Protein AF-A0AAE9A7U6-F1 (afdb_monomer_lite)

Foldseek 3Di:
DPDPPDDPLVVVVVVCVVVVHDDDDWDWDKDKDWDWDQDDPPDPDDDDPRDTHTFKMWMKTWTPPDPDPDPDATEMETDDIDGPDDDDVVVVLVVVVVCLVVRHFKYKYFLDFPPPDGGPDPDPVPPVPPRQDSVRSLVSLQVNVPPVPPDDDQSVQQSVQSNVQSVVVDRMGMGTRD

pLDDT: mean 73.02, std 14.03, range [41.0, 95.31]

Structure (mmCIF, N/CA/C/O backbone):
data_AF-A0AAE9A7U6-F1
#
_entry.id   AF-A0AAE9A7U6-F1
#
loop_
_atom_site.group_PDB
_atom_site.id
_atom_site.type_symbol
_atom_site.label_atom_id
_atom_site.label_alt_id
_atom_site.label_comp_id
_atom_site.label_asym_id
_atom_site.label_entity_id
_atom_site.label_seq_id
_atom_site.pdbx_PDB_ins_code
_atom_site.Cartn_x
_atom_site.Cartn_y
_atom_site.Cartn_z
_atom_site.occupancy
_atom_site.B_iso_or_equiv
_atom_site.auth_seq_id
_atom_site.auth_comp_id
_atom_site.auth_asym_id
_atom_site.auth_atom_id
_atom_site.pdbx_PDB_model_num
ATOM 1 N N . MET A 1 1 ? -3.666 -28.199 24.679 1.00 41.00 1 MET A N 1
ATOM 2 C CA . MET A 1 1 ? -3.856 -27.009 23.820 1.00 41.00 1 MET A CA 1
ATOM 3 C C . MET A 1 1 ? -5.343 -26.899 23.547 1.00 41.00 1 MET A C 1
ATOM 5 O O . MET A 1 1 ? -5.894 -27.881 23.080 1.00 41.00 1 MET A O 1
ATOM 9 N N . MET A 1 2 ? -6.000 -25.787 23.891 1.00 43.09 2 MET A N 1
ATOM 10 C CA . MET A 1 2 ? -7.382 -25.560 23.446 1.00 43.09 2 MET A CA 1
ATOM 11 C C . MET A 1 2 ? -7.373 -25.319 21.935 1.00 43.09 2 MET A C 1
ATOM 13 O O . MET A 1 2 ? -6.596 -24.489 21.453 1.00 43.09 2 MET A O 1
ATOM 17 N N . GLU A 1 3 ? -8.193 -26.070 21.203 1.00 49.38 3 GLU A N 1
ATOM 18 C CA . GLU A 1 3 ? -8.422 -25.858 19.776 1.00 49.38 3 GLU A CA 1
ATOM 19 C C . GLU A 1 3 ? -8.962 -24.444 19.555 1.00 49.38 3 GLU A C 1
ATOM 21 O O . GLU A 1 3 ? -9.964 -24.030 20.136 1.00 49.38 3 GLU A O 1
ATOM 26 N N . ARG A 1 4 ? -8.249 -23.671 18.737 1.00 58.72 4 ARG A N 1
ATOM 27 C CA . ARG A 1 4 ? -8.673 -22.335 18.321 1.00 58.72 4 ARG A CA 1
ATOM 28 C C . ARG A 1 4 ? -9.670 -22.505 17.176 1.00 58.72 4 ARG A C 1
ATOM 30 O O . ARG A 1 4 ? -9.261 -22.495 16.020 1.00 58.72 4 ARG A O 1
ATOM 37 N N . ASN A 1 5 ? -10.945 -22.693 17.504 1.00 69.75 5 ASN A N 1
ATOM 38 C CA . ASN A 1 5 ? -12.018 -22.729 16.509 1.00 69.75 5 ASN A CA 1
ATOM 39 C C . ASN A 1 5 ? -12.332 -21.313 15.993 1.00 69.75 5 ASN A C 1
ATOM 41 O O . ASN A 1 5 ? -12.235 -20.339 16.741 1.00 69.75 5 ASN A O 1
ATOM 45 N N . GLY A 1 6 ? -12.691 -21.214 14.711 1.00 73.12 6 GLY A N 1
ATOM 46 C CA . GLY A 1 6 ? -13.049 -19.960 14.042 1.00 73.12 6 GLY A CA 1
ATOM 47 C C . GLY A 1 6 ? -11.874 -19.165 13.454 1.00 73.12 6 GLY A C 1
ATOM 48 O O . GLY A 1 6 ? -10.700 -19.316 13.814 1.00 73.12 6 GLY A O 1
ATOM 49 N N . THR A 1 7 ? -12.201 -18.282 12.516 1.00 83.94 7 THR A N 1
ATOM 50 C CA . THR A 1 7 ? -11.295 -17.297 11.919 1.00 83.94 7 THR A CA 1
ATOM 51 C C . THR A 1 7 ? -10.790 -16.297 12.969 1.00 83.94 7 THR A C 1
ATOM 53 O O . THR A 1 7 ? -11.284 -16.211 14.094 1.00 83.94 7 THR A O 1
ATOM 56 N N . ILE A 1 8 ? -9.751 -15.520 12.639 1.00 80.00 8 ILE A N 1
ATOM 57 C CA . ILE A 1 8 ? -9.301 -14.416 13.510 1.00 80.00 8 ILE A CA 1
ATOM 58 C C . ILE A 1 8 ? -10.424 -13.383 13.696 1.00 80.00 8 ILE A C 1
ATOM 60 O O . ILE A 1 8 ? -10.603 -12.891 14.805 1.00 80.00 8 ILE A O 1
ATOM 64 N N . GLY A 1 9 ? -11.190 -13.091 12.639 1.00 80.50 9 GLY A N 1
ATOM 65 C CA . GLY A 1 9 ? -12.292 -12.128 12.687 1.00 80.50 9 GLY A CA 1
ATOM 66 C C . GLY A 1 9 ? -13.427 -12.565 13.614 1.00 80.50 9 GLY A C 1
ATOM 67 O O . GLY A 1 9 ? -13.905 -11.761 14.411 1.00 80.50 9 GLY A O 1
ATOM 68 N N . GLU A 1 10 ? -13.806 -13.844 13.572 1.00 86.00 10 GLU A N 1
ATOM 69 C CA . GLU A 1 10 ? -14.814 -14.408 14.483 1.00 86.00 10 GLU A CA 1
ATOM 70 C C . GLU A 1 10 ? -14.344 -14.329 15.937 1.00 86.00 10 GLU A C 1
ATOM 72 O O . GLU A 1 10 ? -15.047 -13.785 16.782 1.00 86.00 10 GLU A O 1
ATOM 77 N N . ARG A 1 11 ? -13.101 -14.737 16.213 1.00 87.25 11 ARG A N 1
ATOM 78 C CA . ARG A 1 11 ? -12.540 -14.669 17.571 1.00 87.25 11 ARG A CA 1
ATOM 79 C C . ARG A 1 11 ? -12.407 -13.240 18.098 1.00 87.25 11 ARG A C 1
ATOM 81 O O . ARG A 1 11 ? -12.615 -13.013 19.284 1.00 87.25 11 ARG A O 1
ATOM 88 N N . LEU A 1 12 ? -12.070 -12.276 17.238 1.00 85.00 12 LEU A N 1
ATOM 89 C CA . LEU A 1 12 ? -12.037 -10.860 17.613 1.00 85.00 12 LEU A CA 1
ATOM 90 C C . LEU A 1 12 ? -13.447 -10.335 17.912 1.00 85.00 12 LEU A C 1
ATOM 92 O O . LEU A 1 12 ? -13.637 -9.597 18.873 1.00 85.00 12 LEU A O 1
ATOM 96 N N . THR A 1 13 ? -14.433 -10.750 17.117 1.00 85.94 13 THR A N 1
ATOM 97 C CA . THR A 1 13 ? -15.844 -10.401 17.321 1.00 85.94 13 THR A CA 1
ATOM 98 C C . THR A 1 13 ? -16.358 -10.938 18.655 1.00 85.94 13 THR A C 1
ATOM 100 O O . THR A 1 13 ? -17.017 -10.207 19.392 1.00 85.94 13 THR A O 1
ATOM 103 N N . ASP A 1 14 ? -16.040 -12.190 18.984 1.00 89.44 14 ASP A N 1
ATOM 104 C CA . ASP A 1 14 ? -16.444 -12.813 20.246 1.00 89.44 14 ASP A CA 1
ATOM 105 C C . ASP A 1 14 ? -15.760 -12.145 21.441 1.00 89.44 14 ASP A C 1
ATOM 107 O O . ASP A 1 14 ? -16.442 -11.760 22.388 1.00 89.44 14 ASP A O 1
ATOM 111 N N . PHE A 1 15 ? -14.453 -11.870 21.350 1.00 89.31 15 PHE A N 1
ATOM 112 C CA . PHE A 1 15 ? -13.734 -11.093 22.363 1.00 89.31 15 PHE A CA 1
ATOM 113 C C . PHE A 1 15 ? -14.374 -9.716 22.598 1.00 89.31 15 PHE A C 1
ATOM 115 O O . PHE A 1 15 ? -14.568 -9.309 23.743 1.00 89.31 15 PHE A O 1
ATOM 122 N N . CYS A 1 16 ? -14.727 -8.997 21.529 1.00 89.44 16 CYS A N 1
ATOM 123 C CA . CYS A 1 16 ? -15.394 -7.703 21.637 1.00 89.44 16 CYS A CA 1
ATOM 124 C C . CYS A 1 16 ? -16.744 -7.817 22.360 1.00 89.44 16 CYS A C 1
ATOM 126 O O . CYS A 1 16 ? -17.005 -7.041 23.275 1.00 89.44 16 CYS A O 1
ATOM 128 N N . LYS A 1 17 ? -17.567 -8.818 22.017 1.00 90.12 17 LYS A N 1
ATOM 129 C CA . LYS A 1 17 ? -18.855 -9.071 22.689 1.00 90.12 17 LYS A CA 1
ATOM 130 C C . LYS A 1 17 ? -18.686 -9.413 24.169 1.00 90.12 17 LYS A C 1
ATOM 132 O O . LYS A 1 17 ? -19.423 -8.885 24.994 1.00 90.12 17 LYS A O 1
ATOM 137 N N . GLU A 1 18 ? -17.730 -10.278 24.506 1.00 95.31 18 GLU A N 1
ATOM 138 C CA . GLU A 1 18 ? -17.458 -10.701 25.888 1.00 95.31 18 GLU A CA 1
ATOM 139 C C . GLU A 1 18 ? -17.015 -9.543 26.790 1.00 95.31 18 GLU A C 1
ATOM 141 O O . GLU A 1 18 ? -17.240 -9.583 27.998 1.00 95.31 18 GLU A O 1
ATOM 146 N N . ASN A 1 19 ? -16.399 -8.512 26.207 1.00 94.81 19 ASN A N 1
ATOM 147 C CA . ASN A 1 19 ? -15.844 -7.373 26.935 1.00 94.81 19 ASN A CA 1
ATOM 148 C C . ASN A 1 19 ? -16.666 -6.082 26.777 1.00 94.81 19 ASN A C 1
ATOM 150 O O . ASN A 1 19 ? -16.186 -5.022 27.172 1.00 94.81 19 ASN A O 1
ATOM 154 N N . ASP A 1 20 ? -17.873 -6.154 26.205 1.00 91.50 20 ASP A N 1
ATOM 155 C CA . ASP A 1 20 ? -18.727 -4.986 25.923 1.00 91.50 20 ASP A CA 1
ATOM 156 C C . ASP A 1 20 ? -18.003 -3.893 25.102 1.00 91.50 20 ASP A C 1
ATOM 158 O O . ASP A 1 20 ? -18.159 -2.688 25.298 1.00 91.50 20 ASP A O 1
ATOM 162 N N . ILE A 1 21 ? -17.152 -4.331 24.168 1.00 90.06 21 ILE A N 1
ATOM 163 C CA . ILE A 1 21 ? -16.407 -3.475 23.244 1.00 90.06 21 ILE A CA 1
ATOM 164 C C . ILE A 1 21 ? -17.139 -3.477 21.903 1.00 90.06 21 ILE A C 1
ATOM 166 O O . ILE A 1 21 ? -17.416 -4.529 21.326 1.00 90.06 21 ILE A O 1
ATOM 170 N N . ALA A 1 22 ? -17.401 -2.292 21.352 1.00 82.00 22 ALA A N 1
ATOM 171 C CA . ALA A 1 22 ? -17.936 -2.177 20.001 1.00 82.00 22 ALA A CA 1
ATOM 172 C C . ALA A 1 22 ? -16.939 -2.747 18.978 1.00 82.00 22 ALA A C 1
ATOM 174 O O . ALA A 1 22 ? -15.780 -2.328 18.929 1.00 82.00 22 ALA A O 1
AT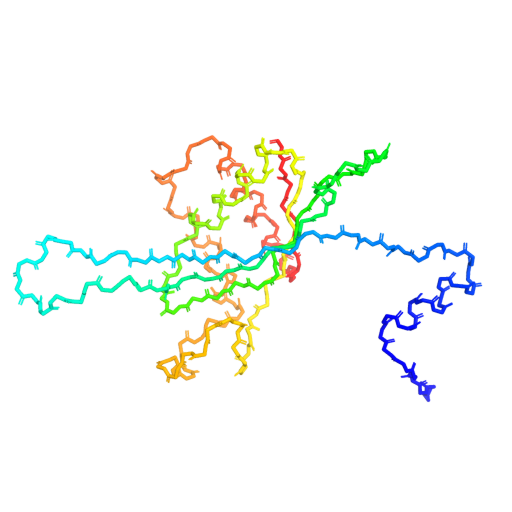OM 175 N N . VAL A 1 23 ? -17.396 -3.676 18.135 1.00 77.12 23 VAL A N 1
ATOM 176 C CA . VAL A 1 23 ? -16.589 -4.181 17.020 1.00 77.12 23 VAL A CA 1
ATOM 177 C C . VAL A 1 23 ? -16.359 -3.028 16.040 1.00 77.12 23 VAL A C 1
ATOM 179 O O . VAL A 1 23 ? -17.330 -2.424 15.577 1.00 77.12 23 VAL A O 1
ATOM 182 N N . PRO A 1 24 ? -15.102 -2.683 15.719 1.00 67.75 24 PRO A N 1
ATOM 183 C CA . PRO A 1 24 ? -14.835 -1.582 14.815 1.00 67.75 24 PRO A CA 1
ATOM 184 C C . PRO A 1 24 ? -15.220 -1.967 13.382 1.00 67.75 24 PRO A C 1
ATOM 186 O O . PRO A 1 24 ? -14.525 -2.723 12.707 1.00 67.75 24 PRO A O 1
ATOM 189 N N . GLU A 1 25 ? -16.332 -1.413 12.905 1.00 71.06 25 GLU A N 1
ATOM 190 C CA . GLU A 1 25 ? -16.728 -1.486 11.502 1.00 71.06 25 GLU A CA 1
ATOM 191 C C . GLU A 1 25 ? -16.134 -0.304 10.735 1.00 71.06 25 GLU A C 1
ATOM 193 O O . GLU A 1 25 ? -16.546 0.852 10.884 1.00 71.06 25 GLU A O 1
ATOM 198 N N . TYR A 1 26 ? -15.153 -0.595 9.885 1.00 72.75 26 TYR A N 1
ATOM 199 C CA . TYR A 1 26 ? -14.587 0.391 8.978 1.00 72.75 26 TYR A CA 1
ATOM 200 C C . TYR A 1 26 ? -15.141 0.196 7.573 1.00 72.75 26 TYR A C 1
ATOM 202 O O . TYR A 1 26 ? -14.939 -0.843 6.946 1.00 72.75 26 TYR A O 1
ATOM 210 N N . LYS A 1 27 ? -15.794 1.234 7.050 1.00 77.88 27 LYS A N 1
ATOM 211 C CA . LYS A 1 27 ? -16.080 1.339 5.620 1.00 77.88 27 LYS A CA 1
ATOM 212 C C . LYS A 1 27 ? -14.860 1.926 4.926 1.00 77.88 27 LYS A C 1
ATOM 214 O O . LYS A 1 27 ? -14.329 2.950 5.359 1.00 77.88 27 LYS A O 1
ATOM 219 N N . PHE A 1 28 ? -14.439 1.286 3.846 1.00 84.94 28 PHE A N 1
ATOM 220 C CA . PHE A 1 28 ? -13.363 1.775 2.997 1.00 84.94 28 PHE A CA 1
ATOM 221 C C . PHE A 1 28 ? -13.788 1.754 1.533 1.00 84.94 28 PHE A C 1
ATOM 223 O O . PHE A 1 28 ? -14.611 0.934 1.120 1.00 84.94 28 PHE A O 1
ATOM 230 N N . HIS A 1 29 ? -13.222 2.661 0.744 1.00 87.69 29 HIS A N 1
ATOM 231 C CA . HIS A 1 29 ? -13.283 2.578 -0.708 1.00 87.69 29 HIS A CA 1
ATOM 232 C C . HIS A 1 29 ? -12.068 1.807 -1.208 1.00 87.69 29 HIS A C 1
ATOM 234 O O . HIS A 1 29 ? -10.930 2.141 -0.887 1.00 87.69 29 HIS A O 1
ATOM 240 N N . TYR A 1 30 ? -12.318 0.766 -1.991 1.00 90.56 30 TYR A N 1
ATOM 241 C CA . TYR A 1 30 ? -11.273 0.002 -2.652 1.00 90.56 30 TYR A CA 1
ATOM 242 C C . TYR A 1 30 ? -10.962 0.629 -4.012 1.00 90.56 30 TYR A C 1
ATOM 244 O O . TYR A 1 30 ? -11.874 0.868 -4.807 1.00 90.56 30 TYR A O 1
ATOM 252 N N . LYS A 1 31 ? -9.681 0.867 -4.296 1.00 91.38 31 LYS A N 1
ATOM 253 C CA . LYS A 1 31 ? -9.196 1.295 -5.611 1.00 91.38 31 LYS A CA 1
ATOM 254 C C . LYS A 1 31 ? -8.156 0.315 -6.129 1.00 91.38 31 LYS A C 1
ATOM 256 O O . LYS A 1 31 ? -7.312 -0.157 -5.373 1.00 91.38 31 LYS A O 1
ATOM 261 N N . MET A 1 32 ? -8.195 0.075 -7.434 1.00 93.44 32 MET A N 1
ATOM 262 C CA . MET A 1 32 ? -7.116 -0.555 -8.186 1.00 93.44 32 MET A CA 1
ATOM 263 C C . MET A 1 32 ? -6.563 0.482 -9.158 1.00 93.44 32 MET A C 1
ATOM 265 O O . MET A 1 32 ? -7.324 1.110 -9.894 1.00 93.44 32 MET A O 1
ATOM 269 N N . ILE A 1 33 ? -5.252 0.682 -9.123 1.00 90.56 33 ILE A N 1
ATOM 270 C CA . ILE A 1 33 ? -4.532 1.627 -9.968 1.00 90.56 33 ILE A CA 1
ATOM 271 C C . ILE A 1 33 ? -3.679 0.811 -10.932 1.00 90.56 33 ILE A C 1
ATOM 273 O O . ILE A 1 33 ? -2.901 -0.043 -10.512 1.00 90.56 33 ILE A O 1
ATOM 277 N N . LEU A 1 34 ? -3.869 1.065 -12.224 1.00 90.50 34 LEU A N 1
ATOM 278 C CA . LEU A 1 34 ? -3.220 0.371 -13.330 1.00 90.50 34 LEU A CA 1
ATOM 279 C C . LEU A 1 34 ? -2.390 1.378 -14.118 1.00 90.50 34 LEU A C 1
ATOM 281 O O . LEU A 1 34 ? -2.883 2.462 -14.439 1.00 90.50 34 LEU A O 1
ATOM 285 N N . VAL A 1 35 ? -1.143 1.030 -14.420 1.00 86.75 35 VAL A N 1
ATOM 286 C CA . VAL A 1 35 ? -0.203 1.935 -15.084 1.00 86.75 35 VAL A CA 1
ATOM 287 C C . VAL A 1 35 ? 0.348 1.279 -16.338 1.00 86.75 35 VAL A C 1
ATOM 289 O O . VAL A 1 35 ? 0.920 0.188 -16.296 1.00 86.75 35 VAL A O 1
ATOM 292 N N . PHE A 1 36 ? 0.164 1.970 -17.458 1.00 86.75 36 PHE A N 1
ATOM 293 C CA . PHE A 1 36 ? 0.480 1.480 -18.790 1.00 86.75 36 PHE A CA 1
ATOM 294 C C . PHE A 1 36 ? 1.671 2.243 -19.375 1.00 86.75 36 PHE A C 1
ATOM 296 O O . PHE A 1 36 ? 1.746 3.467 -19.258 1.00 86.75 36 PHE A O 1
ATOM 303 N N . LEU A 1 37 ? 2.599 1.527 -20.012 1.00 81.31 37 LEU A N 1
ATOM 304 C CA . LEU A 1 37 ? 3.606 2.124 -20.882 1.00 81.31 37 LEU A CA 1
ATOM 305 C C . LEU A 1 37 ? 2.996 2.314 -22.263 1.00 81.31 37 LEU A C 1
ATOM 307 O O . LEU A 1 37 ? 2.456 1.370 -22.845 1.00 81.31 37 LEU A O 1
ATOM 311 N N . LYS A 1 38 ? 3.133 3.527 -22.791 1.00 77.69 38 LYS A N 1
ATOM 312 C CA . LYS A 1 38 ? 2.906 3.773 -24.210 1.00 77.69 38 LYS A CA 1
ATOM 313 C C . LYS A 1 38 ? 4.150 3.349 -24.991 1.00 77.69 38 LYS A C 1
ATOM 315 O O . LYS A 1 38 ? 5.257 3.565 -24.492 1.00 77.69 38 LYS A O 1
ATOM 320 N N . PRO A 1 39 ? 3.985 2.736 -26.171 1.00 68.81 39 PRO A N 1
ATOM 321 C CA . PRO A 1 39 ? 5.114 2.442 -27.040 1.00 68.81 39 PRO A CA 1
ATOM 322 C C . PRO A 1 39 ? 5.834 3.739 -27.426 1.00 68.81 39 PRO A C 1
ATOM 324 O O . PRO A 1 39 ? 5.202 4.787 -27.571 1.00 68.81 39 PRO A O 1
ATOM 327 N N . ASP A 1 40 ? 7.157 3.666 -27.567 1.00 65.81 40 ASP A N 1
ATOM 328 C CA . ASP A 1 40 ? 7.951 4.792 -28.047 1.00 65.81 40 ASP A CA 1
ATOM 329 C C . ASP A 1 40 ? 7.652 5.010 -29.537 1.00 65.81 40 ASP A C 1
ATOM 331 O O . ASP A 1 40 ? 7.927 4.153 -30.376 1.00 65.81 40 ASP A O 1
ATOM 335 N N . GLU A 1 41 ? 7.039 6.146 -29.866 1.00 62.84 41 GLU A N 1
ATOM 336 C CA . GLU A 1 41 ? 6.694 6.503 -31.245 1.00 62.84 41 GLU A CA 1
ATOM 337 C C . GLU A 1 41 ? 7.925 6.935 -32.068 1.00 62.84 41 GLU A C 1
ATOM 339 O O . GLU A 1 41 ? 7.797 7.158 -33.273 1.00 62.84 41 GLU A O 1
ATOM 344 N N . SER A 1 42 ? 9.104 7.064 -31.439 1.00 62.84 42 SER A N 1
ATOM 345 C CA . SER A 1 42 ? 10.324 7.588 -32.066 1.00 62.84 42 SER A CA 1
ATOM 346 C C . SER A 1 42 ? 11.272 6.531 -32.652 1.00 62.84 42 SER A C 1
ATOM 348 O O . SER A 1 42 ? 12.177 6.893 -33.405 1.00 62.84 42 SER A O 1
ATOM 350 N N . GLU A 1 43 ? 11.062 5.234 -32.395 1.00 55.53 43 GLU A N 1
ATOM 351 C CA . GLU A 1 43 ? 11.873 4.170 -33.005 1.00 55.53 43 GLU A CA 1
ATOM 352 C C . GLU A 1 43 ? 11.352 3.799 -34.407 1.00 55.53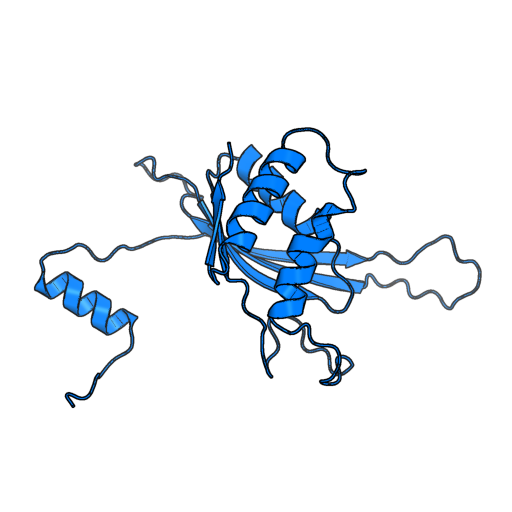 43 GLU A C 1
ATOM 354 O O . GLU A 1 43 ? 10.486 2.940 -34.596 1.00 55.53 43 GLU A O 1
ATOM 359 N N . GLU A 1 44 ? 11.908 4.452 -35.433 1.00 51.06 44 GLU A N 1
ATOM 360 C CA . GLU A 1 44 ? 11.739 4.050 -36.831 1.00 51.06 44 GLU A CA 1
ATOM 361 C C . GLU A 1 44 ? 12.347 2.654 -37.061 1.00 51.06 44 GLU A C 1
ATOM 363 O O . GLU A 1 44 ? 13.555 2.507 -37.240 1.00 51.06 44 GLU A O 1
ATOM 368 N N . GLY A 1 45 ? 11.510 1.614 -37.104 1.00 54.12 45 GLY A N 1
ATOM 369 C CA . GLY A 1 45 ? 11.887 0.349 -37.747 1.00 54.12 45 GLY A CA 1
ATOM 370 C C . GLY A 1 45 ? 11.536 -0.950 -37.032 1.00 54.12 45 GLY A C 1
ATOM 371 O O . GLY A 1 45 ? 11.819 -2.006 -37.593 1.00 54.12 45 GLY A O 1
ATOM 372 N N . GLN A 1 46 ? 10.902 -0.928 -35.860 1.00 48.38 46 GLN A N 1
ATOM 373 C CA . GLN A 1 46 ? 10.358 -2.155 -35.271 1.00 48.38 46 GLN A CA 1
ATOM 374 C C . GLN A 1 46 ? 8.852 -2.238 -35.508 1.00 48.38 46 GLN A C 1
ATOM 376 O O . GLN A 1 46 ? 8.142 -1.232 -35.454 1.00 48.38 46 GLN A O 1
ATOM 381 N N . ASP A 1 47 ? 8.384 -3.441 -35.849 1.00 50.75 47 ASP A N 1
ATOM 382 C CA . ASP A 1 47 ? 6.973 -3.764 -36.033 1.00 50.75 47 ASP A CA 1
ATOM 383 C C . ASP A 1 47 ? 6.144 -3.094 -34.938 1.00 50.75 47 ASP A C 1
ATOM 385 O O . ASP A 1 47 ? 6.383 -3.295 -33.749 1.00 50.75 47 ASP A O 1
ATOM 389 N N . LYS A 1 48 ? 5.212 -2.241 -35.370 1.00 51.38 48 LYS A N 1
ATOM 390 C CA . LYS A 1 48 ? 4.423 -1.345 -34.525 1.00 51.38 48 LYS A CA 1
ATOM 391 C C . LYS A 1 48 ? 3.610 -2.151 -33.512 1.00 51.38 48 LYS A C 1
ATOM 393 O O . LYS A 1 48 ? 2.431 -2.419 -33.748 1.00 51.38 48 LYS A O 1
ATOM 398 N N . ALA A 1 49 ? 4.199 -2.490 -32.371 1.00 54.00 49 ALA A N 1
ATOM 399 C CA . ALA A 1 49 ? 3.446 -2.797 -31.171 1.00 54.00 49 ALA A CA 1
ATOM 400 C C . ALA A 1 49 ? 2.745 -1.492 -30.770 1.00 54.00 49 ALA A C 1
AT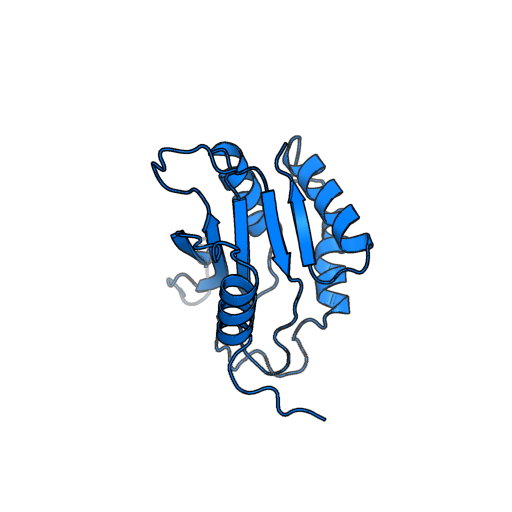OM 402 O O . ALA A 1 49 ? 3.321 -0.630 -30.119 1.00 54.00 49 ALA A O 1
ATOM 403 N N . LYS A 1 50 ? 1.523 -1.299 -31.277 1.00 55.59 50 LYS A N 1
ATOM 404 C CA . LYS A 1 50 ? 0.685 -0.121 -30.999 1.00 55.59 50 LYS A CA 1
ATOM 405 C C . LYS A 1 50 ? -0.029 -0.216 -29.655 1.00 55.59 50 LYS A C 1
ATOM 407 O O . LYS A 1 50 ? -0.750 0.707 -29.285 1.00 55.59 50 LYS A O 1
ATOM 412 N N . ASP A 1 51 ? 0.136 -1.335 -28.968 1.00 68.88 51 ASP A N 1
ATOM 413 C CA . ASP A 1 51 ? -0.667 -1.667 -27.812 1.00 68.88 51 ASP A CA 1
ATOM 414 C C . ASP A 1 51 ? 0.050 -1.217 -26.542 1.00 68.88 51 ASP A C 1
ATOM 416 O O . ASP A 1 51 ? 1.237 -1.477 -26.332 1.00 68.88 51 ASP A O 1
ATOM 420 N N . GLU A 1 52 ? -0.691 -0.501 -25.701 1.00 78.62 52 GLU A N 1
ATOM 421 C CA . GLU A 1 52 ? -0.236 -0.098 -24.379 1.00 78.62 52 GLU A CA 1
ATOM 422 C C . GLU A 1 52 ? 0.070 -1.340 -23.531 1.00 78.62 52 GLU A C 1
ATOM 424 O O . GLU A 1 52 ? -0.713 -2.291 -23.478 1.00 78.62 52 GLU A O 1
ATOM 429 N N . ALA A 1 53 ? 1.204 -1.328 -22.832 1.00 81.12 53 ALA A N 1
ATOM 430 C CA . ALA A 1 53 ? 1.614 -2.439 -21.981 1.00 81.12 53 ALA A CA 1
ATOM 431 C C . ALA A 1 53 ? 1.346 -2.106 -20.511 1.00 81.12 53 ALA A C 1
ATOM 433 O O . ALA A 1 53 ? 1.997 -1.227 -19.942 1.00 81.12 53 ALA A O 1
ATOM 434 N N . LEU A 1 54 ? 0.419 -2.827 -19.873 1.00 84.12 54 LEU A N 1
ATOM 435 C CA . LEU A 1 54 ? 0.254 -2.773 -18.419 1.00 84.12 54 LEU A CA 1
ATOM 436 C C . LEU A 1 54 ? 1.527 -3.315 -17.762 1.00 84.12 54 LEU A C 1
ATOM 438 O O . LEU A 1 54 ? 1.873 -4.482 -17.953 1.00 84.12 54 LEU A O 1
ATOM 442 N N . PHE A 1 55 ? 2.219 -2.477 -16.992 1.00 82.62 55 PHE A N 1
ATOM 443 C CA . PHE A 1 55 ? 3.488 -2.869 -16.374 1.00 82.62 55 PHE A CA 1
ATOM 444 C C . PHE A 1 55 ? 3.471 -2.801 -14.853 1.00 82.62 55 PHE A C 1
ATOM 446 O O . PHE A 1 55 ? 4.233 -3.535 -14.243 1.00 82.62 55 PHE A O 1
ATOM 453 N N . LEU A 1 56 ? 2.612 -1.973 -14.250 1.00 85.38 56 LEU A N 1
ATOM 454 C CA . LEU A 1 56 ? 2.497 -1.806 -12.801 1.00 85.38 56 LEU A CA 1
ATOM 455 C C . LEU A 1 56 ? 1.020 -1.774 -12.406 1.00 85.38 56 LEU A C 1
ATOM 457 O O . LEU A 1 56 ? 0.202 -1.111 -13.049 1.00 85.38 56 LEU A O 1
ATOM 461 N N . ALA A 1 57 ? 0.694 -2.466 -11.320 1.00 89.25 57 ALA A N 1
ATOM 462 C CA . ALA A 1 57 ? -0.626 -2.449 -10.716 1.00 89.25 57 ALA A CA 1
ATOM 463 C C . ALA A 1 57 ? -0.489 -2.383 -9.197 1.00 89.25 57 ALA A C 1
ATOM 465 O O . ALA A 1 57 ? 0.394 -3.014 -8.614 1.00 89.25 57 ALA A O 1
ATOM 466 N N . TYR A 1 58 ? -1.366 -1.627 -8.544 1.00 90.50 58 TYR A N 1
ATOM 467 C CA . TYR A 1 58 ? -1.466 -1.659 -7.092 1.00 90.50 58 TYR A CA 1
ATOM 468 C C . TYR A 1 58 ? -2.872 -1.347 -6.591 1.00 90.50 58 TYR A C 1
ATOM 470 O O . TYR A 1 58 ? -3.693 -0.756 -7.294 1.00 90.50 58 TYR A O 1
ATOM 478 N N . THR A 1 59 ? -3.165 -1.775 -5.368 1.00 93.56 59 THR A N 1
ATOM 479 C CA . THR A 1 59 ? -4.471 -1.619 -4.731 1.00 93.56 59 THR A CA 1
ATOM 480 C C . THR A 1 59 ? -4.359 -0.726 -3.510 1.00 93.56 59 THR A C 1
ATOM 482 O O . THR A 1 59 ? -3.352 -0.744 -2.801 1.00 93.56 59 THR A O 1
ATOM 485 N N . VAL A 1 60 ? -5.401 0.058 -3.247 1.00 92.88 60 VAL A N 1
ATOM 486 C CA . VAL A 1 60 ? -5.460 0.923 -2.070 1.00 92.88 60 VAL A CA 1
ATOM 487 C C . VAL A 1 60 ? -6.826 0.834 -1.407 1.00 92.88 60 VAL A C 1
ATOM 489 O O . VAL A 1 60 ? -7.860 0.856 -2.077 1.00 92.88 60 VAL A O 1
ATOM 492 N N . HIS A 1 61 ? -6.827 0.745 -0.080 1.00 92.75 61 HIS A N 1
ATOM 493 C CA . HIS A 1 61 ? -8.017 0.883 0.749 1.00 92.75 61 HIS A CA 1
ATOM 494 C C . HIS A 1 61 ? -8.039 2.280 1.362 1.00 92.75 61 HIS A C 1
ATOM 496 O O . HIS A 1 61 ? -7.136 2.654 2.107 1.00 92.75 61 HIS A O 1
ATOM 502 N N . GLU A 1 62 ? -9.073 3.051 1.055 1.00 90.56 62 GLU A N 1
ATOM 503 C CA . GLU A 1 62 ? -9.239 4.424 1.515 1.00 90.56 62 GLU A CA 1
ATOM 504 C C . GLU A 1 62 ? -10.293 4.505 2.622 1.00 90.56 62 GLU A C 1
ATOM 506 O O . GLU A 1 62 ? -11.480 4.264 2.389 1.00 90.56 62 GLU A O 1
ATOM 511 N N . PHE A 1 63 ? -9.870 4.875 3.827 1.00 88.12 63 PHE A N 1
ATOM 512 C CA . PHE A 1 63 ? -10.720 4.984 5.009 1.00 88.12 63 PHE A CA 1
ATOM 513 C C . PHE A 1 63 ? -11.118 6.441 5.255 1.00 88.12 63 PHE A C 1
ATOM 515 O O . PHE A 1 63 ? -10.307 7.358 5.118 1.00 88.12 63 PHE A O 1
ATOM 522 N N . GLY A 1 64 ? -12.383 6.670 5.615 1.00 82.12 64 GLY A N 1
ATOM 523 C CA . GLY A 1 64 ? -12.910 8.031 5.795 1.00 82.12 64 GLY A CA 1
ATOM 524 C C . GLY A 1 64 ? -13.158 8.782 4.477 1.00 82.12 64 GLY A C 1
ATOM 525 O O . GLY A 1 64 ? -13.317 10.001 4.472 1.00 82.12 64 GLY A O 1
ATOM 526 N N . ALA A 1 65 ? -13.225 8.065 3.350 1.00 68.94 65 ALA A N 1
ATOM 527 C CA . ALA A 1 65 ? -13.450 8.609 2.008 1.00 68.94 65 ALA A CA 1
ATOM 528 C C . ALA A 1 65 ? -14.901 9.093 1.740 1.00 68.94 65 ALA A C 1
ATOM 530 O O . ALA A 1 65 ? -15.244 9.425 0.604 1.00 68.94 65 ALA A O 1
ATOM 531 N N . GLY A 1 66 ? -15.765 9.134 2.762 1.00 63.56 66 GLY A N 1
ATOM 532 C CA . GLY A 1 66 ? -17.190 9.472 2.657 1.00 63.56 66 GLY A CA 1
ATOM 533 C C . GLY A 1 66 ? -17.603 10.712 3.457 1.00 63.56 66 GLY A C 1
ATOM 534 O O . GLY A 1 66 ? -16.848 11.234 4.274 1.00 63.56 66 GLY A O 1
ATOM 535 N N . LYS A 1 67 ? -18.844 11.172 3.245 1.00 55.12 67 LYS A N 1
ATOM 536 C CA . LYS A 1 67 ? -19.506 12.199 4.073 1.00 55.12 67 LYS A CA 1
ATOM 537 C C . LYS A 1 67 ? -19.967 11.589 5.407 1.00 55.12 67 LYS A C 1
ATOM 539 O O . LYS A 1 67 ? -21.164 11.521 5.669 1.00 55.12 67 LYS A O 1
ATOM 544 N N . GLU A 1 68 ? -19.051 11.062 6.215 1.00 56.34 68 GLU A N 1
ATOM 545 C CA . GLU A 1 68 ? -19.410 10.650 7.576 1.00 56.34 68 GLU A CA 1
ATOM 546 C C . GLU A 1 68 ? -19.602 11.894 8.458 1.00 56.34 68 GLU A C 1
ATOM 548 O O . GLU A 1 68 ? -18.909 12.899 8.315 1.00 56.34 68 GLU A O 1
ATOM 553 N N . THR A 1 69 ? -20.590 11.840 9.352 1.00 43.31 69 THR A N 1
ATOM 554 C CA . THR A 1 69 ? -20.978 12.941 10.252 1.00 43.31 69 THR A CA 1
ATOM 555 C C . THR A 1 69 ? -19.972 13.181 11.378 1.00 43.31 69 THR A C 1
ATOM 557 O O . THR A 1 69 ? -20.055 14.190 12.074 1.00 43.31 69 THR A O 1
ATOM 560 N N . THR A 1 70 ? -19.015 12.271 11.558 1.00 53.28 70 THR A N 1
ATOM 561 C CA . THR A 1 70 ? -17.935 12.374 12.538 1.00 53.28 70 THR A CA 1
ATOM 562 C C . THR A 1 70 ? -16.607 12.487 11.791 1.00 53.28 70 THR A C 1
ATOM 564 O O . THR A 1 70 ? -16.344 11.646 10.929 1.00 53.28 70 THR A O 1
ATOM 567 N N . PRO A 1 71 ? -15.753 13.482 12.095 1.00 52.59 71 PRO A N 1
ATOM 568 C CA . PRO A 1 71 ? -14.425 13.577 11.506 1.00 52.59 71 PRO A CA 1
ATOM 569 C C . PRO A 1 71 ? -13.557 12.437 12.045 1.00 52.59 71 PRO A C 1
ATOM 571 O O . PRO A 1 71 ? -12.848 12.580 13.036 1.00 52.59 71 PRO A O 1
ATOM 574 N N . LYS A 1 72 ? -13.632 11.268 11.409 1.00 64.44 72 LYS A N 1
ATOM 575 C CA . LYS A 1 72 ? -12.574 10.271 11.528 1.00 64.44 72 LYS A CA 1
ATOM 576 C C . LYS A 1 72 ? -11.385 10.783 10.725 1.00 64.44 72 LYS A C 1
ATOM 578 O O . LYS A 1 72 ? -11.566 11.378 9.659 1.00 64.44 72 LYS A O 1
ATOM 583 N N . SER A 1 73 ? -10.178 10.561 11.234 1.00 74.62 73 SER A N 1
ATOM 584 C CA . SER A 1 73 ? -8.960 10.766 10.451 1.00 74.62 73 SER A CA 1
ATOM 585 C C . SER A 1 73 ? -9.122 10.077 9.092 1.00 74.62 73 SER A C 1
ATOM 587 O O . SER A 1 73 ? -9.733 9.017 9.002 1.00 74.62 73 SER A O 1
ATOM 589 N N . LYS A 1 74 ? -8.628 10.678 8.014 1.00 86.94 74 LYS A N 1
ATOM 590 C CA . LYS A 1 74 ? -8.579 10.008 6.713 1.00 86.94 74 LYS A CA 1
ATOM 591 C C . LYS A 1 74 ? -7.248 9.281 6.614 1.00 86.94 74 LYS A C 1
ATOM 593 O O . LYS A 1 74 ? -6.210 9.923 6.754 1.00 86.94 74 LYS A O 1
ATOM 598 N N . TRP A 1 75 ? -7.250 7.980 6.359 1.00 89.75 75 TRP A N 1
ATOM 599 C CA . TRP A 1 75 ? -6.018 7.216 6.130 1.00 89.75 75 TRP A CA 1
ATOM 600 C C . TRP A 1 75 ? -6.183 6.218 4.992 1.00 89.75 75 TRP A C 1
ATOM 602 O O . TRP A 1 75 ? -7.298 5.899 4.576 1.00 89.75 75 TRP A O 1
ATOM 612 N N . THR A 1 76 ? -5.058 5.742 4.475 1.00 91.25 76 THR A N 1
ATOM 613 C CA . THR A 1 76 ? -5.019 4.791 3.365 1.00 91.25 76 THR A CA 1
ATOM 614 C C . THR A 1 76 ? -4.182 3.573 3.727 1.00 91.25 76 THR A C 1
ATOM 616 O O . THR A 1 76 ? -3.322 3.639 4.607 1.00 91.25 76 THR A O 1
ATOM 619 N N . VAL A 1 77 ? -4.461 2.445 3.080 1.00 91.31 77 VAL A N 1
ATOM 620 C CA . VAL A 1 77 ? -3.647 1.230 3.165 1.00 91.31 77 VAL A CA 1
ATOM 621 C C . VAL A 1 77 ? -3.291 0.792 1.753 1.00 91.31 77 VAL A C 1
ATOM 623 O O . VAL A 1 77 ? -4.195 0.455 0.988 1.00 91.31 77 VAL A O 1
ATOM 626 N N . LEU A 1 78 ? -2.003 0.768 1.408 1.00 90.44 78 LEU A N 1
ATOM 627 C CA . LEU A 1 78 ? -1.532 0.120 0.182 1.00 90.44 78 LEU A CA 1
ATOM 628 C C . LEU A 1 78 ? -1.658 -1.396 0.382 1.00 90.44 78 LEU A C 1
ATOM 630 O O . LEU A 1 78 ? -1.020 -1.960 1.272 1.00 90.44 78 LEU A O 1
ATOM 634 N N . GLY A 1 79 ? -2.527 -2.031 -0.400 1.00 90.00 79 GLY A N 1
ATOM 635 C CA . GLY A 1 79 ? -2.846 -3.449 -0.263 1.00 90.00 79 GLY A CA 1
ATOM 636 C C . GLY A 1 79 ? -1.812 -4.327 -0.955 1.00 90.00 79 GLY A C 1
ATOM 637 O O . GLY A 1 79 ? -0.940 -4.902 -0.312 1.00 90.00 79 GLY A O 1
ATOM 638 N N . TYR A 1 80 ? -1.920 -4.422 -2.276 1.00 88.62 80 TYR A N 1
ATOM 639 C CA . TYR A 1 80 ? -1.010 -5.183 -3.124 1.00 88.62 80 TYR A CA 1
ATOM 640 C C . TYR A 1 80 ? -0.333 -4.254 -4.112 1.00 88.62 80 TYR A C 1
ATOM 642 O O . TYR A 1 80 ? -0.963 -3.326 -4.608 1.00 88.62 80 TYR A O 1
ATOM 650 N N . LEU A 1 81 ? 0.931 -4.519 -4.414 1.00 86.06 81 LEU A N 1
ATOM 651 C CA . LEU A 1 81 ? 1.694 -3.826 -5.439 1.00 86.06 81 LEU A CA 1
ATOM 652 C C . LEU A 1 81 ? 2.497 -4.871 -6.203 1.00 86.06 81 LEU A C 1
ATOM 654 O O . LEU A 1 81 ? 3.186 -5.687 -5.595 1.00 86.06 81 LEU A O 1
ATOM 658 N N . ASP A 1 82 ? 2.366 -4.860 -7.521 1.00 83.88 82 ASP A N 1
ATOM 659 C CA . ASP A 1 82 ? 2.970 -5.856 -8.394 1.00 83.88 82 ASP A CA 1
ATOM 660 C C . ASP A 1 82 ? 3.381 -5.220 -9.722 1.00 83.88 82 ASP A C 1
ATOM 662 O O . ASP A 1 82 ? 2.846 -4.177 -10.109 1.00 83.88 82 ASP A O 1
ATOM 666 N N . SER A 1 83 ? 4.334 -5.829 -10.422 1.00 79.19 83 SER A N 1
ATOM 667 C CA . SER A 1 83 ? 4.863 -5.296 -11.676 1.00 79.19 83 SER A CA 1
ATOM 668 C C . SER A 1 83 ? 5.537 -6.365 -12.523 1.00 79.19 83 SER A C 1
ATOM 670 O O . SER A 1 83 ? 6.261 -7.210 -12.005 1.00 79.19 83 SER A O 1
ATOM 672 N N . ASN A 1 84 ? 5.388 -6.245 -13.842 1.00 72.00 84 ASN A N 1
ATOM 673 C CA . ASN A 1 84 ? 6.073 -7.098 -14.821 1.00 72.00 84 ASN A CA 1
ATOM 674 C C . ASN A 1 84 ? 7.472 -6.574 -15.197 1.00 72.00 84 ASN A C 1
ATOM 676 O O . ASN A 1 84 ? 8.195 -7.199 -15.970 1.00 72.00 84 ASN A O 1
ATOM 680 N N . ARG A 1 85 ? 7.857 -5.386 -14.710 1.00 67.00 85 ARG A N 1
ATOM 681 C CA . ARG A 1 85 ? 9.155 -4.740 -14.987 1.00 67.00 85 ARG A CA 1
ATOM 682 C C . ARG A 1 85 ? 9.727 -4.076 -13.732 1.00 67.00 85 ARG A C 1
ATOM 684 O O . ARG A 1 85 ? 9.068 -4.015 -12.695 1.00 67.00 85 ARG A O 1
ATOM 691 N N . TYR A 1 86 ? 10.947 -3.541 -13.819 1.00 62.56 86 TYR A N 1
ATOM 692 C CA . TYR A 1 86 ? 11.484 -2.672 -12.769 1.00 62.56 86 TYR A CA 1
ATOM 693 C C . TYR A 1 86 ? 10.533 -1.494 -12.532 1.00 62.56 86 TYR A C 1
ATOM 695 O O . TYR A 1 86 ? 10.259 -0.708 -13.438 1.00 62.56 86 TYR A O 1
ATOM 703 N N . ILE A 1 87 ? 10.005 -1.408 -11.313 1.00 63.69 87 ILE A N 1
ATOM 704 C CA . ILE A 1 87 ? 9.107 -0.334 -10.894 1.00 63.69 87 ILE A CA 1
ATOM 705 C C . ILE A 1 87 ? 9.934 0.940 -10.734 1.00 63.69 87 ILE A C 1
ATOM 707 O O . ILE A 1 87 ? 11.049 0.903 -10.211 1.00 63.69 87 ILE A O 1
ATOM 711 N N . THR A 1 88 ? 9.378 2.079 -11.139 1.00 62.91 88 THR A N 1
ATOM 712 C CA . THR A 1 88 ? 9.879 3.387 -10.717 1.00 62.91 88 THR A CA 1
ATOM 713 C C . THR A 1 88 ? 9.092 3.847 -9.494 1.00 62.91 88 THR A C 1
ATOM 715 O O . THR A 1 88 ? 7.875 4.028 -9.554 1.00 62.91 88 THR A O 1
ATOM 718 N N . GLU A 1 89 ? 9.793 4.045 -8.381 1.00 66.81 89 GLU A N 1
ATOM 719 C CA . GLU A 1 89 ? 9.256 4.458 -7.071 1.00 66.81 89 GLU A CA 1
ATOM 720 C C . GLU A 1 89 ? 8.386 5.723 -7.154 1.00 66.81 89 GLU A C 1
ATOM 722 O O . GLU A 1 89 ? 7.415 5.879 -6.411 1.00 66.81 89 GLU A O 1
ATOM 727 N N . SER A 1 90 ? 8.699 6.590 -8.123 1.00 68.81 90 SER A N 1
ATOM 728 C CA . SER A 1 90 ? 7.984 7.824 -8.453 1.00 68.81 90 SER A CA 1
ATOM 729 C C . SER A 1 90 ? 6.471 7.649 -8.554 1.00 68.81 90 SER A C 1
ATOM 731 O O . SER A 1 90 ? 5.717 8.520 -8.122 1.00 68.81 90 SER A O 1
ATOM 733 N N . ILE A 1 91 ? 6.014 6.514 -9.083 1.00 76.94 91 ILE A N 1
ATOM 734 C CA . ILE A 1 91 ? 4.594 6.270 -9.319 1.00 76.94 91 ILE A CA 1
ATOM 735 C C . ILE A 1 91 ? 3.862 6.016 -7.999 1.00 76.94 91 ILE A C 1
ATOM 737 O O . ILE A 1 91 ? 2.775 6.553 -7.790 1.00 76.94 91 ILE A O 1
ATOM 741 N N . VAL A 1 92 ? 4.459 5.258 -7.078 1.00 79.06 92 VAL A N 1
ATOM 742 C CA . VAL A 1 92 ? 3.846 4.986 -5.767 1.00 79.06 92 VAL A CA 1
ATOM 743 C C . VAL A 1 92 ? 3.886 6.236 -4.893 1.00 79.06 92 VAL A C 1
ATOM 745 O O . VAL A 1 92 ? 2.885 6.587 -4.272 1.00 79.06 92 VAL A O 1
ATOM 748 N N . LEU A 1 93 ? 5.001 6.970 -4.910 1.00 78.88 93 LEU A N 1
ATOM 749 C CA . LEU A 1 93 ? 5.116 8.235 -4.182 1.00 78.88 93 LEU A CA 1
ATOM 750 C C . LEU A 1 93 ? 4.128 9.291 -4.704 1.00 78.88 93 LEU A C 1
ATOM 752 O O . LEU A 1 93 ? 3.572 10.052 -3.912 1.00 78.88 93 LEU A O 1
ATOM 756 N N . SER A 1 94 ? 3.835 9.305 -6.011 1.00 81.12 94 SER A N 1
ATOM 757 C CA . SER A 1 94 ? 2.822 10.208 -6.575 1.00 81.12 94 SER A CA 1
ATOM 758 C C . SER A 1 94 ? 1.431 9.981 -5.972 1.00 81.12 94 SER A C 1
ATOM 760 O O . SER A 1 94 ? 0.692 10.944 -5.756 1.00 81.12 94 SER A O 1
ATOM 762 N N . TYR A 1 95 ? 1.097 8.733 -5.613 1.00 86.62 95 TYR A N 1
ATOM 763 C CA . TYR A 1 95 ? -0.141 8.435 -4.897 1.00 86.62 95 TYR A CA 1
ATOM 764 C C . TYR A 1 95 ? -0.141 9.030 -3.488 1.00 86.62 95 TYR A C 1
ATOM 766 O O . TYR A 1 95 ? -1.154 9.593 -3.081 1.00 86.62 95 TYR A O 1
ATOM 774 N N . PHE A 1 96 ? 0.973 8.961 -2.753 1.00 86.19 96 PHE A N 1
ATOM 775 C CA . PHE A 1 96 ? 1.061 9.545 -1.408 1.00 86.19 96 PHE A CA 1
ATOM 776 C C . PHE A 1 96 ? 0.853 11.057 -1.442 1.00 86.19 96 PHE A C 1
ATOM 778 O O . PHE A 1 96 ? 0.067 11.587 -0.658 1.00 86.19 96 PHE A O 1
ATOM 785 N N . VAL A 1 97 ? 1.460 11.738 -2.415 1.00 83.12 97 VAL A N 1
ATOM 786 C CA . VAL A 1 97 ? 1.259 13.179 -2.613 1.00 83.12 97 VAL A CA 1
ATOM 787 C C . VAL A 1 97 ? -0.181 13.499 -3.007 1.00 83.12 97 VAL A C 1
ATOM 789 O O . VAL A 1 97 ? -0.786 14.413 -2.444 1.00 83.12 97 VAL A O 1
ATOM 792 N N . TYR A 1 98 ? -0.778 12.718 -3.910 1.00 87.12 98 TYR A N 1
ATOM 793 C CA . TYR A 1 98 ? -2.196 12.859 -4.237 1.00 87.12 98 TYR A CA 1
ATOM 794 C C . TYR A 1 98 ? -3.085 12.675 -2.998 1.00 87.12 98 TYR A C 1
ATOM 796 O O . TYR A 1 98 ? -3.949 13.514 -2.736 1.00 87.12 98 TYR A O 1
ATOM 804 N N . ALA A 1 99 ? -2.860 11.626 -2.208 1.00 88.31 99 ALA A N 1
ATOM 805 C CA . ALA A 1 99 ? -3.640 11.334 -1.013 1.00 88.31 99 ALA A CA 1
ATOM 806 C C . ALA A 1 99 ? -3.514 12.460 0.032 1.00 88.31 99 ALA A C 1
ATOM 808 O O . ALA A 1 99 ? -4.531 12.934 0.550 1.00 88.31 99 ALA A O 1
ATOM 809 N N . ALA A 1 100 ? -2.299 12.955 0.278 1.00 85.88 100 ALA A N 1
ATOM 810 C CA . ALA A 1 100 ? -2.061 14.119 1.129 1.00 85.88 100 ALA A CA 1
ATOM 811 C C . ALA A 1 100 ? -2.847 15.350 0.637 1.00 85.88 100 ALA A C 1
ATOM 813 O O . ALA A 1 100 ? -3.561 15.987 1.417 1.00 85.88 100 ALA A O 1
ATOM 814 N N . SER A 1 101 ? -2.821 15.623 -0.676 1.00 85.56 101 SER A N 1
ATOM 815 C CA . SER A 1 101 ? -3.485 16.790 -1.284 1.00 85.56 101 SER A CA 1
ATOM 816 C C . SER A 1 101 ? -5.009 16.820 -1.093 1.00 85.56 101 SER A C 1
ATOM 818 O O . SER A 1 101 ? -5.612 17.892 -1.068 1.00 85.56 101 SER A O 1
ATOM 820 N N . ILE A 1 102 ? -5.643 15.656 -0.914 1.00 86.94 102 ILE A N 1
ATOM 821 C CA . ILE A 1 102 ? -7.095 15.526 -0.687 1.00 86.94 102 ILE A CA 1
ATOM 822 C C . ILE A 1 102 ? -7.455 15.257 0.786 1.00 86.94 102 ILE A C 1
ATOM 824 O O . ILE A 1 102 ? -8.607 14.938 1.121 1.00 86.94 102 ILE A O 1
ATOM 828 N N . GLY A 1 103 ? -6.477 15.428 1.682 1.00 87.00 103 GLY A N 1
ATOM 829 C CA . GLY A 1 103 ? -6.664 15.461 3.128 1.00 87.00 103 GLY A CA 1
ATOM 830 C C . GLY A 1 103 ? -6.510 14.122 3.847 1.00 87.00 103 GLY A C 1
ATOM 831 O O . GLY A 1 103 ? -6.923 14.037 5.006 1.00 87.00 103 GLY A O 1
ATOM 832 N N . TYR A 1 104 ? -5.952 13.088 3.205 1.00 88.62 104 TYR A N 1
ATOM 833 C CA . TYR A 1 104 ? -5.477 11.913 3.943 1.00 88.62 104 TYR A CA 1
ATOM 834 C C . TYR A 1 104 ? -4.294 12.303 4.835 1.00 88.62 104 TYR A C 1
ATOM 836 O O . TYR A 1 104 ? -3.541 13.219 4.521 1.00 88.62 104 TYR A O 1
ATOM 844 N N . LYS A 1 105 ? -4.162 11.625 5.974 1.00 88.25 105 LYS A N 1
ATOM 845 C CA . LYS A 1 105 ? -3.163 11.912 7.011 1.00 88.25 105 LYS A CA 1
ATOM 846 C C . LYS A 1 105 ? -2.052 10.882 7.091 1.00 88.25 105 LYS A C 1
ATOM 848 O O . LYS A 1 105 ? -1.022 11.168 7.680 1.00 88.25 105 LYS A O 1
ATOM 853 N N . MET A 1 106 ? -2.262 9.695 6.532 1.00 88.31 106 MET A N 1
ATOM 854 C CA . MET A 1 106 ? -1.245 8.652 6.505 1.00 88.31 106 MET A CA 1
ATOM 855 C C . MET A 1 106 ? -1.545 7.586 5.449 1.00 88.31 106 MET A C 1
ATOM 857 O O . MET A 1 106 ? -2.704 7.388 5.048 1.00 88.31 106 MET A O 1
ATOM 861 N N . CYS A 1 107 ? -0.504 6.844 5.079 1.00 88.31 107 CYS A N 1
ATOM 862 C CA . CYS A 1 107 ? -0.598 5.565 4.388 1.00 88.31 107 CYS A CA 1
ATOM 863 C C . CYS A 1 107 ? 0.115 4.476 5.189 1.00 88.31 107 CYS A C 1
ATOM 865 O O . CYS A 1 107 ? 1.280 4.619 5.557 1.00 88.31 107 CYS A O 1
ATOM 867 N N . GLN A 1 108 ? -0.578 3.366 5.422 1.00 88.81 108 GLN A N 1
ATOM 868 C CA . GLN A 1 108 ? 0.014 2.145 5.955 1.00 88.81 108 GLN A CA 1
ATOM 869 C C . GLN A 1 108 ? 0.302 1.168 4.816 1.00 88.81 108 GLN A C 1
ATOM 871 O O . GLN A 1 108 ? -0.486 1.048 3.879 1.00 88.81 108 GLN A O 1
ATOM 876 N N . PHE A 1 109 ? 1.401 0.428 4.905 1.00 86.50 109 PHE A N 1
ATOM 877 C CA . PHE A 1 109 ? 1.647 -0.684 3.992 1.00 86.50 109 PHE A CA 1
ATOM 878 C C . PHE A 1 109 ? 2.520 -1.762 4.635 1.00 86.50 109 PHE A C 1
ATOM 880 O O . PHE A 1 109 ? 3.276 -1.499 5.573 1.00 86.50 109 PHE A O 1
ATOM 887 N N . TRP A 1 110 ? 2.402 -2.986 4.122 1.00 83.44 110 TRP A N 1
ATOM 888 C CA . TRP A 1 110 ? 3.218 -4.129 4.525 1.00 83.44 110 TRP A CA 1
ATOM 889 C C . TRP A 1 110 ? 4.197 -4.463 3.397 1.00 83.44 110 TRP A C 1
ATOM 891 O O . TRP A 1 110 ? 3.782 -4.787 2.286 1.00 83.44 110 TRP A O 1
ATOM 901 N N . CYS A 1 111 ? 5.503 -4.415 3.673 1.00 77.69 111 CYS A N 1
ATOM 902 C CA . CYS A 1 111 ? 6.533 -4.900 2.748 1.00 77.69 111 CYS A CA 1
ATOM 903 C C . CYS A 1 111 ? 6.638 -6.432 2.821 1.00 77.69 111 CYS A C 1
ATOM 905 O O . CYS A 1 111 ? 7.576 -6.999 3.388 1.00 77.69 111 CYS A O 1
ATOM 907 N N . ALA A 1 112 ? 5.632 -7.109 2.272 1.00 79.94 112 ALA A N 1
ATOM 908 C CA . ALA A 1 112 ? 5.630 -8.552 2.092 1.00 79.94 112 ALA A CA 1
ATOM 909 C C . ALA A 1 112 ? 6.045 -8.891 0.654 1.00 79.94 112 ALA A C 1
ATOM 911 O O . ALA A 1 112 ? 5.584 -8.270 -0.299 1.00 79.94 112 ALA A O 1
ATOM 912 N N . ALA A 1 113 ? 6.930 -9.877 0.499 1.00 75.69 113 ALA A N 1
ATOM 913 C CA . ALA A 1 113 ? 7.171 -10.495 -0.801 1.00 75.69 113 ALA A CA 1
ATOM 914 C C . ALA A 1 113 ? 6.097 -11.573 -1.043 1.00 75.69 113 ALA A C 1
ATOM 916 O O . ALA A 1 113 ? 5.694 -12.240 -0.084 1.00 75.69 113 ALA A O 1
ATOM 917 N N . PRO A 1 114 ? 5.669 -11.807 -2.294 1.00 73.06 114 PRO A N 1
ATOM 918 C CA . PRO A 1 114 ? 4.563 -12.721 -2.589 1.00 73.06 114 PRO A CA 1
ATOM 919 C C . PRO A 1 114 ? 4.921 -14.209 -2.414 1.00 73.06 114 PRO A C 1
ATOM 921 O O . PRO A 1 114 ? 4.048 -15.074 -2.493 1.00 73.06 114 PRO A O 1
ATOM 924 N N . GLY A 1 115 ? 6.196 -14.525 -2.153 1.00 73.19 115 GLY A N 1
ATOM 925 C CA . GLY A 1 115 ? 6.691 -15.899 -2.091 1.00 73.19 115 GLY A CA 1
ATOM 926 C C . GLY A 1 115 ? 6.499 -16.603 -3.435 1.00 73.19 115 GLY A C 1
ATOM 927 O O . GLY A 1 115 ? 6.883 -16.070 -4.481 1.00 73.19 115 GLY A O 1
ATOM 928 N N . ASP A 1 116 ? 5.862 -17.773 -3.401 1.00 71.00 116 ASP A N 1
ATOM 929 C CA . ASP A 1 116 ? 5.578 -18.583 -4.592 1.00 71.00 116 ASP A CA 1
ATOM 930 C C . ASP A 1 116 ? 4.341 -18.099 -5.372 1.00 71.00 116 ASP A C 1
ATOM 932 O O . ASP A 1 116 ? 4.123 -18.506 -6.512 1.00 71.00 116 ASP A O 1
ATOM 936 N N . TYR A 1 117 ? 3.557 -17.174 -4.814 1.00 73.56 117 TYR A N 1
ATOM 937 C CA . TYR A 1 117 ? 2.321 -16.679 -5.424 1.00 73.56 117 TYR A CA 1
ATOM 938 C C . TYR A 1 117 ? 2.535 -15.412 -6.259 1.00 73.56 117 TYR A C 1
ATOM 940 O O . TYR A 1 117 ? 3.602 -14.805 -6.251 1.00 73.56 117 TYR A O 1
ATOM 948 N N . TYR A 1 118 ? 1.496 -15.018 -6.990 1.00 75.25 118 TYR A N 1
ATOM 949 C CA . TYR A 1 118 ? 1.410 -13.737 -7.684 1.00 75.25 118 TYR A CA 1
ATOM 950 C C . TYR A 1 118 ? 0.492 -12.800 -6.898 1.00 75.25 118 TYR A C 1
ATOM 952 O O . TYR A 1 118 ? -0.514 -13.263 -6.354 1.00 75.25 118 TYR A O 1
ATOM 960 N N . TYR A 1 119 ? 0.811 -11.504 -6.837 1.00 80.88 119 TYR A N 1
ATOM 961 C CA . TYR A 1 119 ? -0.098 -10.541 -6.214 1.00 80.88 119 TYR A CA 1
ATOM 962 C C . TYR A 1 119 ? -1.194 -10.112 -7.185 1.00 80.88 119 TYR A C 1
ATOM 964 O O . TYR A 1 119 ? -2.373 -10.287 -6.882 1.00 80.88 119 TYR A O 1
ATOM 972 N N . LEU A 1 120 ? -0.819 -9.560 -8.340 1.00 84.75 120 LEU A N 1
ATOM 973 C CA . LEU A 1 120 ? -1.754 -8.988 -9.314 1.00 84.75 120 LEU A CA 1
ATOM 974 C C . LEU A 1 120 ? -1.454 -9.420 -10.754 1.00 84.75 120 LEU A C 1
ATOM 976 O O . LEU A 1 120 ? -2.387 -9.515 -11.551 1.00 84.75 120 LEU A O 1
ATOM 980 N N . PHE A 1 121 ? -0.198 -9.715 -11.096 1.00 79.94 121 PHE A N 1
ATOM 981 C CA . PHE A 1 121 ? 0.171 -10.182 -12.431 1.00 79.94 121 PHE A CA 1
ATOM 982 C C . PHE A 1 121 ? 0.396 -11.682 -12.449 1.00 79.94 121 PHE A C 1
ATOM 984 O O . PHE A 1 121 ? 1.263 -12.178 -11.749 1.00 79.94 121 PHE A O 1
ATOM 991 N N . ASN A 1 122 ? -0.320 -12.408 -13.302 1.00 75.75 122 ASN A N 1
ATOM 992 C CA . ASN A 1 122 ? -0.008 -13.805 -13.587 1.00 75.75 122 ASN A CA 1
ATOM 993 C C . ASN A 1 122 ? 0.968 -13.876 -14.771 1.00 75.75 122 ASN A C 1
ATOM 995 O O . ASN A 1 122 ? 0.549 -14.170 -15.891 1.00 75.75 122 ASN A O 1
ATOM 999 N N . ASP A 1 123 ? 2.235 -13.515 -14.545 1.00 65.62 123 ASP A N 1
ATOM 1000 C CA . ASP A 1 123 ? 3.260 -13.527 -15.595 1.00 65.62 123 ASP A CA 1
ATOM 1001 C C . ASP A 1 123 ? 4.050 -14.854 -15.586 1.00 65.62 123 ASP A C 1
ATOM 1003 O O . ASP A 1 123 ? 4.817 -15.116 -14.648 1.00 65.62 123 ASP A O 1
ATOM 1007 N N . PRO A 1 124 ? 3.884 -15.713 -16.610 1.00 56.75 124 PRO A N 1
ATOM 1008 C CA . PRO A 1 124 ? 4.648 -16.948 -16.748 1.00 56.75 124 PRO A CA 1
ATOM 1009 C C . PRO A 1 124 ? 6.113 -16.719 -17.160 1.00 56.75 124 PRO A C 1
ATOM 1011 O O . PRO A 1 124 ? 6.888 -17.666 -17.113 1.00 56.75 124 PRO A O 1
ATOM 1014 N N . MET A 1 125 ? 6.505 -15.503 -17.566 1.00 54.25 125 MET A N 1
ATOM 1015 C CA . MET A 1 125 ? 7.889 -15.153 -17.935 1.00 54.25 125 MET A CA 1
ATOM 1016 C C . MET A 1 125 ? 8.744 -14.747 -16.726 1.00 54.25 125 MET A C 1
ATOM 1018 O O . MET A 1 125 ? 9.973 -14.705 -16.822 1.00 54.25 125 MET A O 1
ATOM 1022 N N . LEU A 1 126 ? 8.124 -14.482 -15.571 1.00 56.62 126 LEU A N 1
ATOM 1023 C CA . LEU A 1 126 ? 8.818 -14.335 -14.291 1.00 56.62 126 LEU A CA 1
ATOM 1024 C C . LEU A 1 126 ? 9.155 -15.727 -13.731 1.00 56.62 126 LEU A C 1
ATOM 1026 O O . LEU A 1 126 ? 8.626 -16.144 -12.698 1.00 56.62 126 LEU A O 1
ATOM 1030 N N . ASP A 1 127 ? 10.032 -16.454 -14.428 1.00 52.19 127 ASP A N 1
ATOM 1031 C CA . ASP A 1 127 ? 10.624 -17.694 -13.923 1.00 52.19 127 ASP A CA 1
ATOM 1032 C C . ASP A 1 127 ? 11.294 -17.422 -12.564 1.00 52.19 127 ASP A C 1
ATOM 1034 O O . ASP A 1 127 ? 11.923 -16.378 -12.363 1.00 52.19 127 ASP A O 1
ATOM 1038 N N . GLY A 1 128 ? 11.142 -18.363 -11.623 1.00 51.50 128 GLY A N 1
ATOM 1039 C CA . GLY A 1 128 ? 11.340 -18.231 -10.166 1.00 51.50 128 GLY A CA 1
ATOM 1040 C C . GLY A 1 128 ? 12.694 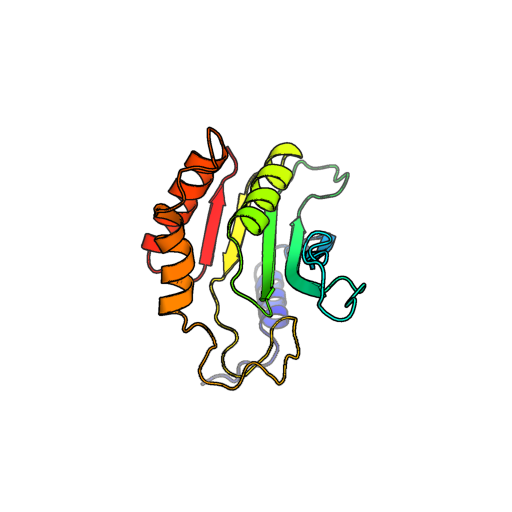-17.728 -9.628 1.00 51.50 128 GLY A C 1
ATOM 1041 O O . GLY A 1 128 ? 12.929 -17.804 -8.425 1.00 51.50 128 GLY A O 1
ATOM 1042 N N . CYS A 1 129 ? 13.582 -17.192 -10.466 1.00 45.47 129 CYS A N 1
ATOM 1043 C CA . CYS A 1 129 ? 14.881 -16.632 -10.095 1.00 45.47 129 CYS A CA 1
ATOM 1044 C C . CYS A 1 129 ? 14.942 -15.092 -10.040 1.00 45.47 129 CYS A C 1
ATOM 1046 O O . CYS A 1 129 ? 15.954 -14.566 -9.579 1.00 45.47 129 CYS A O 1
ATOM 1048 N N . THR A 1 130 ? 13.910 -14.354 -10.469 1.00 54.41 130 THR A N 1
ATOM 1049 C CA . THR A 1 130 ? 13.932 -12.868 -10.491 1.00 54.41 130 THR A CA 1
ATOM 1050 C C . THR A 1 130 ? 13.013 -12.197 -9.473 1.00 54.41 130 THR A C 1
ATOM 1052 O O . THR A 1 130 ? 13.062 -10.975 -9.322 1.00 54.41 130 THR A O 1
ATOM 1055 N N . ARG A 1 131 ? 12.208 -12.960 -8.720 1.00 58.69 131 ARG A N 1
ATOM 1056 C CA . ARG A 1 131 ? 11.338 -12.375 -7.693 1.00 58.69 131 ARG A CA 1
ATOM 1057 C C . ARG A 1 131 ? 12.162 -11.812 -6.544 1.00 58.69 131 ARG A C 1
ATOM 1059 O O . ARG A 1 131 ? 12.933 -12.509 -5.883 1.00 58.69 131 ARG A O 1
ATOM 1066 N N . THR A 1 132 ? 11.970 -10.522 -6.309 1.00 59.06 132 THR A N 1
ATOM 1067 C CA . THR A 1 132 ? 12.678 -9.742 -5.305 1.00 59.06 132 THR A CA 1
ATOM 1068 C C . THR A 1 132 ? 12.494 -10.372 -3.925 1.00 59.06 132 THR A C 1
ATOM 1070 O O . THR A 1 132 ? 11.404 -10.357 -3.354 1.00 59.06 132 THR A O 1
ATOM 1073 N N . SER A 1 133 ? 13.569 -10.939 -3.367 1.00 60.91 133 SER A N 1
ATOM 1074 C CA . SER A 1 133 ? 13.556 -11.392 -1.972 1.00 60.91 133 SER A CA 1
ATOM 1075 C C . SER A 1 133 ? 13.180 -10.229 -1.053 1.00 60.91 133 SER A C 1
ATOM 1077 O O . SER A 1 133 ? 13.461 -9.074 -1.371 1.00 60.91 133 SER A O 1
ATOM 1079 N N . ARG A 1 134 ? 12.620 -10.509 0.129 1.00 61.72 134 ARG A N 1
ATOM 1080 C CA . ARG A 1 134 ? 12.298 -9.469 1.122 1.00 61.72 134 ARG A CA 1
ATOM 1081 C C . ARG A 1 134 ? 13.459 -8.485 1.322 1.00 61.72 134 ARG A C 1
ATOM 1083 O O . ARG A 1 134 ? 13.263 -7.285 1.235 1.00 61.72 134 ARG A O 1
ATOM 1090 N N . LYS A 1 135 ? 14.693 -8.973 1.479 1.00 60.16 135 LYS A N 1
ATOM 1091 C CA . LYS A 1 135 ? 15.881 -8.109 1.623 1.00 60.16 135 LYS A CA 1
ATOM 1092 C C . LYS A 1 135 ? 16.114 -7.189 0.421 1.00 60.16 135 LYS A C 1
ATOM 1094 O O . LYS A 1 135 ? 16.522 -6.050 0.609 1.00 60.16 135 LYS A O 1
ATOM 1099 N N . LEU A 1 136 ? 15.851 -7.669 -0.791 1.00 62.44 136 LEU A N 1
ATOM 1100 C CA . LEU A 1 136 ? 15.960 -6.869 -2.010 1.00 62.44 136 LEU A CA 1
ATOM 1101 C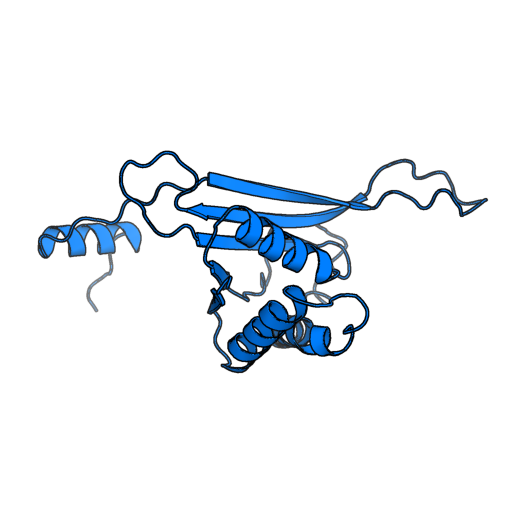 C . LEU A 1 136 ? 14.798 -5.874 -2.147 1.00 62.44 136 LEU A C 1
ATOM 1103 O O . LEU A 1 136 ? 15.015 -4.795 -2.676 1.00 62.44 136 LEU A O 1
ATOM 1107 N N . LEU A 1 137 ? 13.604 -6.187 -1.630 1.00 66.38 137 LEU A N 1
ATOM 1108 C CA . LEU A 1 137 ? 12.439 -5.293 -1.658 1.00 66.38 137 LEU A CA 1
ATOM 1109 C C . LEU A 1 137 ? 12.631 -4.131 -0.677 1.00 66.38 137 LEU A C 1
ATOM 1111 O O . LEU A 1 137 ? 12.410 -2.976 -1.023 1.00 66.38 137 LEU A O 1
ATOM 1115 N N . PHE A 1 138 ? 13.150 -4.430 0.517 1.00 63.56 138 PHE A N 1
ATOM 1116 C CA . PHE A 1 138 ? 13.643 -3.420 1.457 1.00 63.56 138 PHE A CA 1
ATOM 1117 C C . PHE A 1 138 ? 14.788 -2.607 0.847 1.00 63.56 138 PHE A C 1
ATOM 1119 O O . PHE A 1 138 ? 14.792 -1.384 0.928 1.00 63.56 138 PHE A O 1
ATOM 1126 N N . GLY A 1 139 ? 15.745 -3.283 0.206 1.00 62.34 139 GLY A N 1
ATOM 1127 C CA . GLY A 1 139 ? 16.849 -2.643 -0.500 1.00 62.34 139 GLY A CA 1
ATOM 1128 C C . GLY A 1 139 ? 16.383 -1.713 -1.617 1.00 62.34 139 GLY A C 1
ATOM 1129 O O . GLY A 1 139 ? 16.981 -0.664 -1.779 1.00 62.34 139 GLY A O 1
ATOM 1130 N N . TRP A 1 140 ? 15.309 -2.049 -2.333 1.00 66.62 140 TRP A N 1
ATOM 1131 C CA . TRP A 1 140 ? 14.717 -1.221 -3.384 1.00 66.62 140 TRP A CA 1
ATOM 1132 C C . TRP A 1 140 ? 14.151 0.082 -2.810 1.00 66.62 140 TRP A C 1
ATOM 1134 O O . TRP A 1 140 ? 14.583 1.156 -3.211 1.00 66.62 140 TRP A O 1
ATOM 1144 N N . TRP A 1 141 ? 13.329 -0.001 -1.759 1.00 65.00 141 TRP A N 1
ATOM 1145 C CA . TRP A 1 141 ? 12.853 1.189 -1.048 1.00 65.00 141 TRP A CA 1
ATOM 1146 C C . TRP A 1 141 ? 13.976 2.037 -0.423 1.00 65.00 141 TRP A C 1
ATOM 1148 O O . TRP A 1 141 ? 13.813 3.240 -0.254 1.00 65.00 141 TRP A O 1
ATOM 1158 N N . ILE A 1 142 ? 15.109 1.427 -0.054 1.00 61.38 142 ILE A N 1
ATOM 1159 C CA . ILE A 1 142 ? 16.276 2.137 0.496 1.00 61.38 142 ILE A CA 1
ATOM 1160 C C . ILE A 1 142 ? 17.163 2.724 -0.618 1.00 61.38 142 ILE A C 1
ATOM 1162 O O . ILE A 1 142 ? 17.719 3.805 -0.439 1.00 61.38 142 ILE A O 1
ATOM 1166 N N . LEU A 1 143 ? 17.335 2.038 -1.753 1.00 56.72 143 LEU A N 1
ATOM 1167 C CA . LEU A 1 143 ? 18.159 2.473 -2.895 1.00 56.72 143 LEU A CA 1
ATOM 1168 C C . LEU A 1 143 ? 17.536 3.654 -3.648 1.00 56.72 143 LEU A C 1
ATOM 1170 O O . LEU A 1 143 ? 18.284 4.449 -4.232 1.00 56.72 143 LEU A O 1
ATOM 1174 N N . ALA A 1 144 ? 16.223 3.842 -3.499 1.00 54.75 144 ALA A N 1
ATOM 1175 C CA . ALA A 1 144 ? 15.487 5.078 -3.770 1.00 54.75 144 ALA A CA 1
ATOM 1176 C C . ALA A 1 144 ? 16.228 6.359 -3.342 1.00 54.75 144 ALA A C 1
ATOM 1178 O O . ALA A 1 144 ? 16.199 7.384 -4.025 1.00 54.75 144 ALA A O 1
ATOM 1179 N N . LYS A 1 145 ? 17.026 6.261 -2.267 1.00 46.69 145 LYS A N 1
ATOM 1180 C CA . LYS A 1 145 ? 17.928 7.292 -1.728 1.00 46.69 145 LYS A CA 1
ATOM 1181 C C . LYS A 1 145 ? 18.846 7.964 -2.753 1.00 46.69 145 LYS A C 1
ATOM 1183 O O . LYS A 1 145 ? 19.338 9.060 -2.481 1.00 46.69 145 LYS A O 1
ATOM 1188 N N . THR A 1 146 ? 19.128 7.325 -3.888 1.00 44.22 146 THR A N 1
ATOM 1189 C CA . THR A 1 146 ? 20.107 7.823 -4.870 1.00 44.22 146 THR A CA 1
ATOM 1190 C C . THR A 1 146 ? 19.507 8.597 -6.047 1.00 44.22 146 THR A C 1
ATOM 1192 O O . THR A 1 146 ? 20.237 9.359 -6.677 1.00 44.22 146 THR A O 1
ATOM 1195 N N . ASN A 1 147 ? 18.189 8.537 -6.276 1.00 48.16 147 ASN A N 1
ATOM 1196 C CA . ASN A 1 147 ? 17.504 9.290 -7.340 1.00 48.16 147 ASN A CA 1
ATOM 1197 C C . ASN A 1 147 ? 16.903 10.620 -6.839 1.00 48.16 147 ASN A C 1
ATOM 1199 O O . ASN A 1 147 ? 15.778 10.987 -7.172 1.00 48.16 147 ASN A O 1
ATOM 1203 N N . ARG A 1 148 ? 17.685 11.387 -6.065 1.00 47.47 148 ARG A N 1
ATOM 1204 C CA . ARG A 1 148 ? 17.310 12.707 -5.508 1.00 47.47 148 ARG A CA 1
ATOM 1205 C C . ARG A 1 148 ? 16.936 13.775 -6.551 1.00 47.47 148 ARG A C 1
ATOM 1207 O O . ARG A 1 148 ? 16.418 14.817 -6.184 1.00 47.47 148 ARG A O 1
ATOM 1214 N N . GLY A 1 149 ? 17.196 13.547 -7.838 1.00 45.25 149 GLY A N 1
ATOM 1215 C CA . GLY A 1 149 ? 17.067 14.570 -8.882 1.00 45.25 149 GLY A CA 1
ATOM 1216 C C . GLY A 1 149 ? 15.647 14.898 -9.360 1.00 45.25 149 GLY A C 1
ATOM 1217 O O . GLY A 1 149 ? 15.520 15.732 -10.247 1.00 45.25 149 GLY A O 1
ATOM 1218 N N . ILE A 1 150 ? 14.598 14.240 -8.849 1.00 49.25 150 ILE A N 1
ATOM 1219 C CA . ILE A 1 150 ? 13.222 14.369 -9.386 1.00 49.25 150 ILE A CA 1
ATOM 1220 C C . ILE A 1 150 ? 12.235 14.953 -8.352 1.00 49.25 150 ILE A C 1
ATOM 1222 O O . ILE A 1 150 ? 11.104 15.293 -8.690 1.00 49.25 150 ILE A O 1
ATOM 1226 N N . PHE A 1 151 ? 12.651 15.119 -7.096 1.00 50.72 151 PHE A N 1
ATOM 1227 C CA . PHE A 1 151 ? 11.730 15.317 -5.980 1.00 50.72 151 PHE A CA 1
ATOM 1228 C C . PHE A 1 151 ? 12.180 16.463 -5.071 1.00 50.72 151 PHE A C 1
ATOM 1230 O O . PHE A 1 151 ? 12.952 16.248 -4.145 1.00 50.72 151 PHE A O 1
ATOM 1237 N N . GLU A 1 152 ? 11.692 17.676 -5.328 1.00 54.19 152 GLU A N 1
ATOM 1238 C CA . GLU A 1 152 ? 11.886 18.830 -4.438 1.00 54.19 152 GLU A CA 1
ATOM 1239 C C . GLU A 1 152 ? 10.648 19.038 -3.542 1.00 54.19 152 GLU A C 1
ATOM 1241 O O . GLU A 1 152 ? 9.507 18.841 -3.973 1.00 54.19 152 GLU A O 1
ATOM 1246 N N . GLY A 1 153 ? 10.857 19.450 -2.287 1.00 64.06 153 GLY A N 1
ATOM 1247 C CA . GLY A 1 153 ? 9.783 19.795 -1.345 1.00 64.06 153 GLY A CA 1
ATOM 1248 C C . GLY A 1 153 ? 9.137 18.581 -0.663 1.00 64.06 153 GLY A C 1
ATOM 1249 O O . GLY A 1 153 ? 9.833 17.712 -0.149 1.00 64.06 153 GLY A O 1
ATOM 1250 N N . THR A 1 154 ? 7.800 18.504 -0.654 1.00 61.00 154 THR A N 1
ATOM 1251 C CA . THR A 1 154 ? 6.997 17.499 0.085 1.00 61.00 154 THR A CA 1
ATOM 1252 C C . THR A 1 154 ? 7.380 16.041 -0.206 1.00 61.00 154 THR A C 1
ATOM 1254 O O . THR A 1 154 ? 7.204 15.168 0.641 1.00 61.00 154 THR A O 1
ATOM 1257 N N . PHE A 1 155 ? 7.927 15.749 -1.390 1.00 64.88 155 PHE A N 1
ATOM 1258 C CA . PHE A 1 155 ? 8.404 14.404 -1.714 1.00 64.88 155 PHE A CA 1
ATOM 1259 C C . PHE A 1 155 ? 9.672 14.007 -0.946 1.00 64.88 155 PHE A C 1
ATOM 1261 O O . PHE A 1 155 ? 9.829 12.826 -0.643 1.00 64.88 155 PHE A O 1
ATOM 1268 N N . GLU A 1 156 ? 10.564 14.952 -0.637 1.00 66.00 156 GLU A N 1
ATOM 1269 C CA . GLU A 1 156 ? 11.805 14.668 0.091 1.00 66.00 156 GLU A CA 1
ATOM 1270 C C . GLU A 1 156 ? 11.493 14.275 1.540 1.00 66.00 156 GLU A C 1
ATOM 1272 O O . GLU A 1 156 ? 11.973 13.247 2.009 1.00 66.00 156 GLU A O 1
ATOM 1277 N N . GLU A 1 157 ? 10.585 15.000 2.201 1.00 70.31 157 GLU A N 1
ATOM 1278 C CA . GLU A 1 157 ? 10.135 14.692 3.567 1.00 70.31 157 GLU A CA 1
ATOM 1279 C C . GLU A 1 157 ? 9.430 13.328 3.654 1.00 70.31 157 GLU A C 1
ATOM 1281 O O . GLU A 1 157 ? 9.751 12.513 4.523 1.00 70.31 157 GLU A O 1
ATOM 1286 N N . LEU A 1 158 ? 8.513 13.032 2.723 1.00 69.69 158 LEU A N 1
ATOM 1287 C CA . LEU A 1 158 ? 7.833 11.731 2.660 1.00 69.69 158 LEU A CA 1
ATOM 1288 C C . LEU A 1 158 ? 8.816 10.584 2.405 1.00 69.69 158 LEU A C 1
ATOM 1290 O O . LEU A 1 158 ? 8.701 9.512 3.002 1.00 69.69 158 LEU A O 1
ATOM 1294 N N . HIS A 1 159 ? 9.792 10.807 1.527 1.00 69.06 159 HIS A N 1
ATOM 1295 C CA . HIS A 1 159 ? 10.838 9.837 1.244 1.00 69.06 159 HIS A CA 1
ATOM 1296 C C . HIS A 1 159 ? 11.745 9.612 2.467 1.00 69.06 159 HIS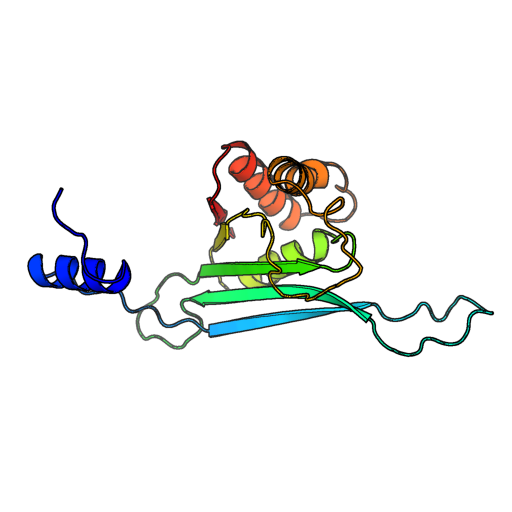 A C 1
ATOM 1298 O O . HIS A 1 159 ? 12.070 8.469 2.791 1.00 69.06 159 HIS A O 1
ATOM 1304 N N . GLU A 1 160 ? 12.133 10.665 3.189 1.00 73.31 160 GLU A N 1
ATOM 1305 C CA . GLU A 1 160 ? 12.925 10.539 4.416 1.00 73.31 160 GLU A CA 1
ATOM 1306 C C . GLU A 1 160 ? 12.190 9.757 5.507 1.00 73.31 160 GLU A C 1
ATOM 1308 O O . GLU A 1 160 ? 12.783 8.854 6.107 1.00 73.31 160 GLU A O 1
ATOM 1313 N N . GLN A 1 161 ? 10.901 10.033 5.724 1.00 73.94 161 GLN A N 1
ATOM 1314 C CA . GLN A 1 161 ? 10.080 9.269 6.667 1.00 73.94 161 GLN A CA 1
ATOM 1315 C C . GLN A 1 161 ? 9.997 7.794 6.282 1.00 73.94 161 GLN A C 1
ATOM 1317 O O . GLN A 1 161 ? 10.216 6.914 7.113 1.00 73.94 161 GLN A O 1
ATOM 1322 N N . LEU A 1 162 ? 9.742 7.516 5.005 1.00 73.75 162 LEU A N 1
ATOM 1323 C CA . LEU A 1 162 ? 9.690 6.161 4.476 1.00 73.75 162 LEU A CA 1
ATOM 1324 C C . LEU A 1 162 ? 11.001 5.404 4.731 1.00 73.75 162 LEU A C 1
ATOM 1326 O O . LEU A 1 162 ? 10.984 4.276 5.222 1.00 73.75 162 LEU A O 1
ATOM 1330 N N . VAL A 1 163 ? 12.145 6.038 4.466 1.00 70.75 163 VAL A N 1
ATOM 1331 C CA . VAL A 1 163 ? 13.466 5.452 4.731 1.00 70.75 163 VAL A CA 1
ATOM 1332 C C . VAL A 1 163 ? 13.676 5.199 6.225 1.00 70.75 163 VAL A C 1
ATOM 1334 O O . VAL A 1 163 ? 14.196 4.140 6.594 1.00 70.75 163 VAL A O 1
ATOM 1337 N N . GLN A 1 164 ? 13.278 6.132 7.095 1.00 75.44 164 GLN A N 1
ATOM 1338 C CA . GLN A 1 164 ? 13.379 5.956 8.547 1.00 75.44 164 GLN A CA 1
ATOM 1339 C C . GLN A 1 164 ? 12.537 4.774 9.030 1.00 75.44 164 GLN A C 1
ATOM 1341 O O . GLN A 1 164 ? 13.050 3.925 9.759 1.00 75.44 164 GLN A O 1
ATOM 1346 N N . GLU A 1 165 ? 11.280 4.680 8.596 1.00 71.50 165 GLU A N 1
ATOM 1347 C CA . GLU A 1 165 ? 10.380 3.582 8.954 1.00 71.50 165 GLU A CA 1
ATOM 1348 C C . GLU A 1 165 ? 10.911 2.230 8.467 1.00 71.50 165 GLU A C 1
ATOM 1350 O O . GLU A 1 165 ? 10.952 1.262 9.228 1.00 71.50 165 GLU A O 1
ATOM 1355 N N . ILE A 1 166 ? 11.413 2.172 7.233 1.00 68.88 166 ILE A N 1
ATOM 1356 C CA . ILE A 1 166 ? 11.991 0.952 6.652 1.00 68.88 166 ILE A CA 1
ATOM 1357 C C . ILE A 1 166 ? 13.267 0.525 7.379 1.00 68.88 166 ILE A C 1
ATOM 1359 O O . ILE A 1 166 ? 13.504 -0.668 7.595 1.00 68.88 166 ILE A O 1
ATOM 1363 N N . SER A 1 167 ? 14.049 1.491 7.859 1.00 69.31 167 SER A N 1
ATOM 1364 C CA . SER A 1 167 ? 15.259 1.234 8.646 1.00 69.31 167 SER A CA 1
ATOM 1365 C C . SER A 1 167 ? 14.975 0.627 10.026 1.00 69.31 167 SER A C 1
ATOM 1367 O O . SER A 1 167 ? 15.886 0.067 10.636 1.00 69.31 167 SER A O 1
ATOM 1369 N N . LYS A 1 168 ? 13.724 0.660 10.516 1.00 73.25 168 LYS A N 1
ATOM 1370 C CA . LYS A 1 168 ? 13.334 0.024 11.790 1.00 73.25 168 LYS A CA 1
ATOM 1371 C C . LYS A 1 168 ? 13.276 -1.505 11.719 1.00 73.25 168 LYS A C 1
ATOM 1373 O O . LYS A 1 168 ? 13.002 -2.140 12.734 1.00 73.25 168 LYS A O 1
ATOM 1378 N N . ASN A 1 169 ? 13.526 -2.105 10.548 1.00 66.25 169 ASN A N 1
ATOM 1379 C CA . ASN A 1 169 ? 13.463 -3.555 10.326 1.00 66.25 169 ASN A CA 1
ATOM 1380 C C . ASN A 1 169 ? 12.087 -4.157 10.702 1.00 66.25 169 ASN A C 1
ATOM 1382 O O . ASN A 1 169 ? 11.981 -5.328 11.065 1.00 66.25 169 ASN A O 1
ATOM 1386 N N . SER A 1 170 ? 11.041 -3.324 10.639 1.00 70.94 170 SER A N 1
ATOM 1387 C CA . SER A 1 170 ? 9.635 -3.722 10.736 1.00 70.94 170 SER A CA 1
ATOM 1388 C C . SER A 1 170 ? 9.172 -4.277 9.396 1.00 70.94 170 SER A C 1
ATOM 1390 O O . SER A 1 170 ? 9.787 -4.006 8.376 1.00 70.94 170 SER A O 1
ATOM 1392 N N . ASP A 1 171 ? 8.083 -5.035 9.394 1.00 69.44 171 ASP A N 1
ATOM 1393 C CA . ASP A 1 171 ? 7.401 -5.465 8.173 1.00 69.44 171 ASP A CA 1
ATOM 1394 C C . ASP A 1 171 ? 6.231 -4.554 7.790 1.00 69.44 171 ASP A C 1
ATOM 1396 O O . ASP A 1 171 ? 5.873 -4.456 6.620 1.00 69.44 171 ASP A O 1
ATOM 1400 N N . SER A 1 172 ? 5.666 -3.846 8.766 1.00 74.88 172 SER A N 1
ATOM 1401 C CA . SER A 1 172 ? 4.598 -2.868 8.566 1.00 74.88 172 SER A CA 1
ATOM 1402 C C . SER A 1 172 ? 5.145 -1.464 8.774 1.00 74.88 172 SER A C 1
ATOM 1404 O O . SER A 1 172 ? 5.858 -1.219 9.752 1.00 74.88 172 SER A O 1
ATOM 1406 N N . PHE A 1 173 ? 4.747 -0.545 7.901 1.00 79.81 173 PHE A N 1
ATOM 1407 C CA . PHE A 1 173 ? 5.186 0.848 7.924 1.00 79.81 173 PHE A CA 1
ATOM 1408 C C . PHE A 1 173 ? 4.000 1.793 7.929 1.00 79.81 173 PHE A C 1
ATOM 1410 O O . PHE A 1 173 ? 2.926 1.469 7.414 1.00 79.81 173 PHE A O 1
ATOM 1417 N N . PHE A 1 174 ? 4.236 2.968 8.498 1.00 81.81 174 PHE A N 1
ATOM 1418 C CA . PHE A 1 174 ? 3.283 4.060 8.592 1.00 81.81 174 PHE A CA 1
ATOM 1419 C C . PHE A 1 174 ? 3.969 5.315 8.070 1.00 81.81 174 PHE A C 1
ATOM 1421 O O . PHE A 1 174 ? 4.946 5.762 8.656 1.00 81.81 174 PHE A O 1
ATOM 1428 N N . VAL A 1 175 ? 3.481 5.855 6.959 1.00 80.50 175 VAL A N 1
ATOM 1429 C CA . VAL A 1 175 ? 3.971 7.123 6.411 1.00 80.50 175 VAL A CA 1
ATOM 1430 C C . VAL A 1 175 ? 2.947 8.186 6.751 1.00 80.50 175 VAL A C 1
ATOM 1432 O O . VAL A 1 175 ? 1.791 8.067 6.335 1.00 80.50 175 VAL A O 1
ATOM 1435 N N . GLU A 1 176 ? 3.349 9.195 7.517 1.00 82.19 176 GLU A N 1
ATOM 1436 C CA . GLU A 1 176 ? 2.487 10.318 7.867 1.00 82.19 176 GLU A CA 1
ATOM 1437 C C . GLU A 1 176 ? 2.550 11.389 6.774 1.00 82.19 176 GLU A C 1
ATOM 1439 O O . GLU A 1 176 ? 3.597 11.682 6.203 1.00 82.19 176 GLU A O 1
ATOM 1444 N N . PHE A 1 177 ? 1.395 11.960 6.447 1.00 80.94 177 PHE A N 1
ATOM 1445 C CA . PHE A 1 177 ? 1.275 13.050 5.488 1.00 80.94 177 PHE A CA 1
ATOM 1446 C C . PHE A 1 177 ? 1.166 14.354 6.289 1.00 80.94 177 PHE A C 1
ATOM 1448 O O . PHE A 1 177 ? 0.132 14.595 6.925 1.00 80.94 177 PHE A O 1
ATOM 1455 N N . HIS A 1 178 ? 2.238 15.150 6.316 1.00 69.25 178 HIS A N 1
ATOM 1456 C CA . HIS A 1 178 ? 2.273 16.459 6.981 1.00 69.25 178 HIS A CA 1
ATOM 1457 C C . HIS A 1 178 ? 1.813 17.586 6.055 1.00 69.25 178 HIS A C 1
ATOM 1459 O O . HIS A 1 178 ? 2.143 17.541 4.849 1.00 69.25 178 HIS A O 1
#

Organism: Caenorhabditis briggsae (NCBI:txid6238)

Sequence (178 aa):
MMERNGTIGERLTDFCKENDIAVPEYKFHYKMILVFLKPDESEEGQDKAKDEALFLAYTVHEFGAGKETTPKSKWTVLGYLDSNRYITESIVLSYFVYAASIGYKMCQFWCAAPGDYYYLFNDPMLDGCTRTSRKLLFGWWILAKTNRGIFEGTFEELHEQLVQEISKNSDSFFVEFH

Radius of gyration: 19.97 Å; chains: 1; bounding box: 41×47×65 Å

Secondary structure (DSSP, 8-state):
-----S-HHHHHHHHHHHTTPPP----EEEEEEEEEEPP-TT-TTS----S-EEEEEEEEEEET-S--SS-PPPEEEEEEEEESSPPPHHHHHHHHHHHHHTT--EEEEE----TTS-SS---TTS-TTSS--HHHHHHHHHHGGG-GGG--THHHHHHHHHHHHHHTT-SEEEEE--